Protein AF-A0A2T0SIW7-F1 (afdb_monomer_lite)

pLDDT: mean 90.4, std 8.86, range [62.53, 98.38]

Secondary structure (DSSP, 8-state):
-HHHHHHHHHHHHHHHTTSPPPP------EEE--SS--TT---EEE---SS--SS-------PPTT--HHHHHHTSGGG-

Sequence (80 aa):
MRGIVKAVLAAVAALAVLVPPAVAQAASLQEVTGFGANPSGLRMHLYVPDRVASRPALLVAVHYCTGSGPAFYSGTEFAS

Radius of gyration: 23.31 Å; chains: 1; bounding box: 37×27×66 Å

Foldseek 3Di:
DVVVVVVVVVVVVVVVVVDPPDDDDAWDWAWDDPPDDDPPPAIDIDTDHPDADPDHDDDDDDDDPPDHPVRVCVVDPNVD

Structure (mmCIF, N/CA/C/O backbone):
data_AF-A0A2T0SIW7-F1
#
_entry.id   AF-A0A2T0SIW7-F1
#
loop_
_atom_site.group_PDB
_atom_site.id
_atom_site.type_symbol
_atom_site.label_atom_id
_atom_site.label_alt_id
_atom_site.label_comp_id
_atom_site.label_asym_id
_atom_site.label_entity_id
_atom_site.label_seq_id
_atom_site.pdbx_PDB_ins_code
_atom_site.Cartn_x
_atom_site.Cartn_y
_atom_site.Cartn_z
_atom_site.occupancy
_atom_site.B_iso_or_equiv
_atom_site.auth_seq_id
_atom_site.auth_comp_id
_atom_site.auth_asym_id
_atom_site.auth_atom_id
_atom_site.pdbx_PDB_model_num
ATOM 1 N N . MET A 1 1 ? -24.459 -15.092 54.937 1.00 62.53 1 MET A N 1
ATOM 2 C CA . MET A 1 1 ? -24.480 -15.185 53.454 1.00 62.53 1 MET A CA 1
ATOM 3 C C . MET A 1 1 ? -24.539 -13.824 52.755 1.00 62.53 1 MET A C 1
ATOM 5 O O . MET A 1 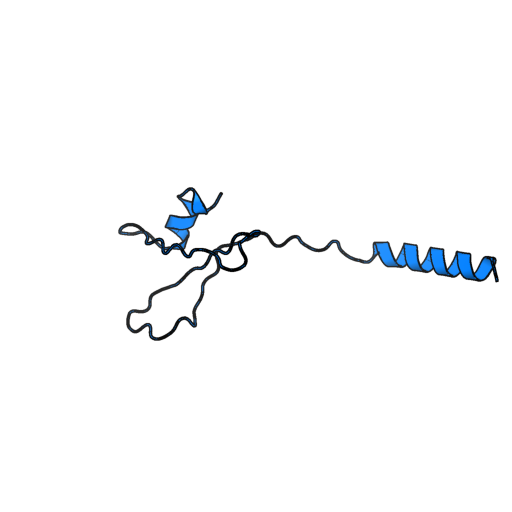1 ? -23.671 -13.563 51.940 1.00 62.53 1 MET A O 1
ATOM 9 N N . ARG A 1 2 ? -25.468 -12.914 53.094 1.00 73.00 2 ARG A N 1
ATOM 10 C CA . ARG A 1 2 ? -25.598 -11.591 52.433 1.00 73.00 2 ARG A CA 1
ATOM 11 C C . ARG A 1 2 ? -24.346 -10.690 52.488 1.00 73.00 2 ARG A C 1
ATOM 13 O O . ARG A 1 2 ? -24.083 -9.978 51.530 1.00 73.00 2 ARG A O 1
ATOM 20 N N . GLY A 1 3 ? -23.577 -10.721 53.581 1.00 74.25 3 GLY A N 1
ATOM 21 C CA . GLY A 1 3 ? -22.340 -9.932 53.716 1.00 74.25 3 GLY A CA 1
ATOM 22 C C . GLY A 1 3 ? -21.180 -10.448 52.858 1.00 74.25 3 GLY A C 1
ATOM 23 O O . GLY A 1 3 ? -20.468 -9.658 52.253 1.00 74.25 3 GLY A O 1
ATOM 24 N N . ILE A 1 4 ? -21.057 -11.773 52.731 1.00 78.44 4 ILE A N 1
ATOM 25 C CA . ILE A 1 4 ? -20.034 -12.427 51.900 1.00 78.44 4 ILE A CA 1
ATOM 26 C C . ILE A 1 4 ? -20.289 -12.120 50.420 1.00 78.44 4 ILE A C 1
ATOM 28 O O . ILE A 1 4 ? -19.370 -11.743 49.706 1.00 78.44 4 ILE A O 1
ATOM 32 N N . VAL A 1 5 ? -21.551 -12.177 49.981 1.00 81.56 5 VAL A N 1
ATOM 33 C CA . VAL A 1 5 ? -21.937 -11.825 48.603 1.00 81.56 5 VAL A CA 1
ATOM 34 C C . VAL A 1 5 ? -21.557 -10.376 48.269 1.00 81.56 5 VAL A C 1
ATOM 36 O O . VAL A 1 5 ? -20.989 -10.123 47.213 1.00 81.56 5 VAL A O 1
ATOM 39 N N . LYS A 1 6 ? -21.792 -9.423 49.183 1.00 81.12 6 LYS A N 1
ATOM 40 C CA . LYS A 1 6 ? -21.412 -8.013 48.981 1.00 81.12 6 LYS A CA 1
ATOM 41 C C . LYS A 1 6 ? -19.896 -7.812 48.899 1.00 81.12 6 LYS A C 1
ATOM 43 O O . LYS A 1 6 ? -19.440 -7.056 48.047 1.00 81.12 6 LYS A O 1
ATOM 48 N N . ALA A 1 7 ? -19.130 -8.491 49.754 1.00 82.88 7 ALA A N 1
ATOM 49 C CA . ALA A 1 7 ? -17.669 -8.413 49.744 1.00 82.88 7 ALA A CA 1
ATOM 50 C C . ALA A 1 7 ? -17.074 -8.976 48.443 1.00 82.88 7 ALA A C 1
ATOM 52 O O . ALA A 1 7 ? -16.184 -8.367 47.856 1.00 82.88 7 ALA A O 1
ATOM 53 N N . VAL A 1 8 ? -17.621 -10.093 47.953 1.00 84.38 8 VAL A N 1
ATOM 54 C CA . VAL A 1 8 ? -17.216 -10.689 46.673 1.00 84.38 8 VAL A CA 1
ATOM 55 C C . VAL A 1 8 ? -17.539 -9.757 45.502 1.00 84.38 8 VAL A C 1
ATOM 57 O O . VAL A 1 8 ? -16.677 -9.527 44.661 1.00 84.38 8 VAL A O 1
ATOM 60 N N . LEU A 1 9 ? -18.732 -9.152 45.465 1.00 85.19 9 LEU A N 1
ATOM 61 C CA . LEU A 1 9 ? -19.091 -8.189 44.413 1.00 85.19 9 LEU A CA 1
ATOM 62 C C . LEU A 1 9 ? -18.177 -6.954 44.399 1.00 85.19 9 LEU A C 1
ATOM 64 O O . LEU A 1 9 ? -17.768 -6.515 43.326 1.00 85.19 9 LEU A O 1
ATOM 68 N N . ALA A 1 10 ? -17.835 -6.409 45.570 1.00 84.19 10 ALA A N 1
ATOM 69 C CA . ALA A 1 10 ? -16.937 -5.259 45.670 1.00 84.19 10 ALA A CA 1
ATOM 70 C C . ALA A 1 10 ? -15.519 -5.593 45.178 1.00 84.19 10 ALA A C 1
ATOM 72 O O . ALA A 1 10 ? -14.915 -4.798 44.459 1.00 84.19 10 ALA A O 1
ATOM 73 N N . ALA A 1 11 ? -15.013 -6.785 45.506 1.00 82.94 11 ALA A N 1
ATOM 74 C CA . ALA A 1 11 ? -13.717 -7.253 45.026 1.00 82.94 11 ALA A CA 1
ATOM 75 C C . ALA A 1 11 ? -13.699 -7.435 43.497 1.00 82.94 11 ALA A C 1
ATOM 77 O O . ALA A 1 11 ? -12.759 -6.994 42.841 1.00 82.94 11 ALA A O 1
ATOM 78 N N . VAL A 1 12 ? -14.755 -8.015 42.916 1.00 85.19 12 VAL A N 1
ATOM 79 C CA . VAL A 1 12 ? -14.880 -8.187 41.456 1.00 85.19 12 VAL A CA 1
ATOM 80 C C . VAL A 1 12 ? -14.951 -6.837 40.734 1.00 85.19 12 VAL A C 1
ATOM 82 O O . VAL A 1 12 ? -14.290 -6.656 39.714 1.00 85.19 12 VAL A O 1
ATOM 85 N N . ALA A 1 13 ? -15.695 -5.868 41.274 1.00 84.44 13 ALA A N 1
ATOM 86 C CA . ALA A 1 13 ? -15.767 -4.525 40.701 1.00 84.44 13 ALA A CA 1
ATOM 87 C C . ALA A 1 13 ? -14.414 -3.794 40.756 1.00 84.44 13 ALA A C 1
ATOM 89 O O . ALA A 1 13 ? -14.033 -3.151 39.782 1.00 84.44 13 ALA A O 1
ATOM 90 N N . ALA A 1 14 ? -13.664 -3.931 41.856 1.00 83.44 14 ALA A N 1
ATOM 91 C CA . ALA A 1 14 ? -12.320 -3.363 41.978 1.00 83.44 14 ALA A CA 1
ATOM 92 C C . ALA A 1 14 ? -11.325 -3.992 40.984 1.00 83.44 14 ALA A C 1
ATOM 94 O O . ALA A 1 14 ? -10.496 -3.289 40.411 1.00 83.44 14 ALA A O 1
ATOM 95 N N . LEU A 1 15 ? -11.443 -5.300 40.734 1.00 82.19 15 LEU A N 1
ATOM 96 C CA . LEU A 1 15 ? -10.635 -6.019 39.744 1.00 82.19 15 LEU A CA 1
ATOM 97 C C . LEU A 1 15 ? -10.961 -5.615 38.298 1.00 82.19 15 LEU A C 1
ATOM 99 O O . LEU A 1 15 ? -10.064 -5.596 37.460 1.00 82.19 15 LEU A O 1
ATOM 103 N N . ALA A 1 16 ? -12.207 -5.245 37.997 1.00 79.25 16 ALA A N 1
ATOM 104 C CA . ALA A 1 16 ? -12.607 -4.825 36.653 1.00 79.25 16 ALA A CA 1
ATOM 105 C C . ALA A 1 16 ? -11.926 -3.519 36.191 1.00 79.25 16 ALA A C 1
ATOM 107 O O . ALA A 1 16 ? -11.735 -3.327 34.994 1.00 79.25 16 ALA A O 1
ATOM 108 N N . VAL A 1 17 ? -11.506 -2.649 37.120 1.00 80.62 17 VAL A N 1
ATOM 109 C CA . VAL A 1 17 ? -10.803 -1.383 36.810 1.00 80.62 17 VAL A CA 1
ATOM 110 C C . VAL A 1 17 ? -9.345 -1.615 36.384 1.00 80.62 17 VAL A C 1
ATOM 112 O O . VAL A 1 17 ? -8.724 -0.740 35.789 1.00 80.62 17 VAL A O 1
ATOM 115 N N . LEU A 1 18 ? -8.790 -2.799 36.667 1.00 84.12 18 LEU A N 1
ATOM 116 C CA . LEU A 1 18 ? -7.426 -3.183 36.285 1.00 84.12 18 LEU A CA 1
ATOM 117 C C . LEU A 1 18 ? -7.347 -3.751 34.861 1.00 84.12 18 LEU A C 1
ATOM 119 O O . LEU A 1 18 ? -6.250 -4.039 34.386 1.00 84.12 18 LEU A O 1
ATOM 123 N N . VAL A 1 19 ? -8.485 -3.926 34.180 1.00 81.00 19 VAL A N 1
ATOM 124 C CA . VAL A 1 19 ? -8.510 -4.385 32.791 1.00 81.00 19 VAL A CA 1
ATOM 125 C C . VAL A 1 19 ? -8.266 -3.177 31.884 1.00 81.00 19 VAL A C 1
ATOM 127 O O . VAL A 1 19 ? -9.120 -2.289 31.825 1.00 81.00 19 VAL A O 1
ATOM 130 N N . PRO A 1 20 ? -7.122 -3.099 31.179 1.00 78.88 20 PRO A N 1
ATOM 131 C CA . PRO A 1 20 ? -6.907 -2.035 30.212 1.00 78.88 20 PRO A CA 1
ATOM 132 C C . PRO A 1 20 ? -7.986 -2.112 29.122 1.00 78.88 20 PRO A C 1
ATOM 134 O O . PRO A 1 20 ? -8.387 -3.216 28.735 1.00 78.88 20 PRO A O 1
ATOM 137 N N . PRO A 1 21 ? -8.471 -0.966 28.613 1.00 75.62 21 PRO A N 1
ATOM 138 C CA . PRO A 1 21 ? -9.408 -0.975 27.502 1.00 75.62 21 PRO A CA 1
ATOM 139 C C . PRO A 1 21 ? -8.776 -1.714 26.321 1.00 75.62 21 PRO A C 1
ATOM 141 O O . PRO A 1 21 ? -7.589 -1.548 26.033 1.00 75.62 21 PRO A O 1
ATOM 144 N N . ALA A 1 22 ? -9.572 -2.535 25.635 1.00 73.94 22 ALA A N 1
ATOM 145 C CA . ALA A 1 22 ? -9.134 -3.136 24.387 1.00 73.94 22 ALA A CA 1
ATOM 146 C C . ALA A 1 22 ? -8.773 -2.011 23.407 1.00 73.94 22 ALA A C 1
ATOM 148 O O . ALA A 1 22 ? -9.581 -1.117 23.148 1.00 73.94 22 ALA A O 1
ATOM 149 N N . VAL A 1 23 ? -7.551 -2.042 22.878 1.00 71.75 23 VAL A N 1
ATOM 150 C CA . VAL A 1 23 ? -7.149 -1.154 21.787 1.00 71.75 23 VAL A CA 1
ATOM 151 C C . VAL A 1 23 ? -7.959 -1.538 20.556 1.00 71.75 23 VAL A C 1
ATOM 153 O O . VAL A 1 23 ? -7.906 -2.678 20.100 1.00 71.75 23 VAL A O 1
ATOM 156 N N . ALA A 1 24 ? -8.730 -0.591 20.028 1.00 69.19 24 ALA A N 1
ATOM 157 C CA . ALA A 1 24 ? -9.365 -0.761 18.734 1.00 69.19 24 ALA A CA 1
ATOM 158 C C . ALA A 1 24 ? -8.262 -0.774 17.666 1.00 69.19 24 ALA A C 1
ATOM 160 O O . ALA A 1 24 ? -7.592 0.234 17.444 1.00 69.19 24 ALA A O 1
ATOM 161 N N . GLN A 1 25 ? -8.043 -1.927 17.036 1.00 76.00 25 GLN A N 1
ATOM 162 C CA . GLN A 1 25 ? -7.181 -2.027 15.864 1.00 76.00 25 GLN A CA 1
ATOM 163 C C . GLN A 1 25 ? -7.974 -1.581 14.644 1.00 76.00 25 GLN A C 1
ATOM 165 O O . GLN A 1 25 ? -8.888 -2.276 14.213 1.00 76.00 25 GLN A O 1
ATOM 170 N N . ALA A 1 26 ? -7.621 -0.408 14.126 1.00 83.25 26 ALA A N 1
ATOM 171 C CA . ALA A 1 26 ? -8.104 0.056 12.838 1.00 83.25 26 ALA A CA 1
ATOM 172 C C . ALA A 1 26 ? -7.382 -0.683 11.706 1.00 83.25 26 ALA A C 1
ATOM 174 O O . ALA A 1 26 ? -6.188 -1.010 11.813 1.00 83.25 26 ALA A O 1
ATOM 175 N N . ALA A 1 27 ? -8.100 -0.898 10.608 1.00 91.31 27 ALA A N 1
ATOM 176 C CA . ALA A 1 27 ? -7.532 -1.343 9.351 1.00 91.31 27 ALA A CA 1
ATOM 177 C C . ALA A 1 27 ? -6.306 -0.499 8.978 1.00 91.31 27 ALA A C 1
ATOM 179 O O . ALA A 1 27 ? -6.300 0.730 9.053 1.00 91.31 27 ALA A O 1
ATOM 180 N N . SER A 1 28 ? -5.244 -1.178 8.570 1.00 92.50 28 SER A N 1
ATOM 181 C CA . SER A 1 28 ? -3.994 -0.555 8.152 1.00 92.50 28 SER A CA 1
ATOM 182 C C . SER A 1 2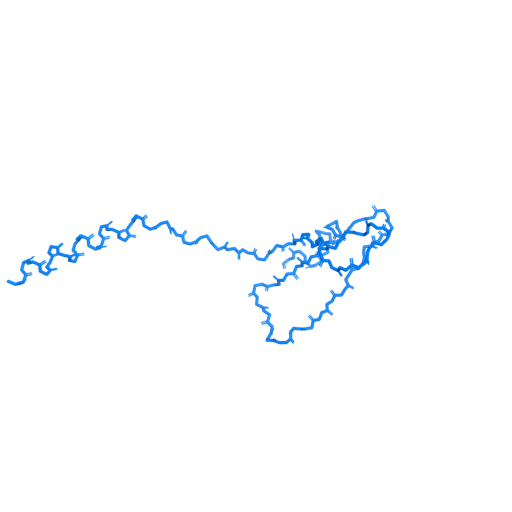8 ? -3.415 -1.329 6.980 1.00 92.50 28 SER A C 1
ATOM 184 O O . SER A 1 28 ? -3.677 -2.520 6.811 1.00 92.50 28 SER A O 1
ATOM 186 N N . LEU A 1 29 ? -2.643 -0.638 6.147 1.00 96.69 29 LEU A N 1
ATOM 187 C CA . LEU A 1 29 ? -1.935 -1.260 5.040 1.00 96.69 29 LEU A CA 1
ATOM 188 C C . LEU A 1 29 ? -0.768 -2.093 5.594 1.00 96.69 29 LEU A C 1
ATOM 190 O O . LEU A 1 29 ? 0.097 -1.558 6.287 1.00 96.69 29 LEU A O 1
ATOM 194 N N . GLN A 1 30 ? -0.734 -3.385 5.278 1.00 97.12 30 GLN A N 1
ATOM 195 C CA . GLN A 1 30 ? 0.273 -4.328 5.773 1.00 97.12 30 GLN A CA 1
ATOM 196 C C . GLN A 1 30 ? 1.089 -4.910 4.619 1.00 97.12 30 GLN A C 1
ATOM 198 O O . GLN A 1 30 ? 0.521 -5.265 3.589 1.00 97.12 30 GLN A O 1
ATOM 203 N N . GLU A 1 31 ? 2.408 -5.039 4.776 1.00 97.81 31 GLU A N 1
ATOM 204 C CA . GLU A 1 31 ? 3.247 -5.735 3.792 1.00 97.81 31 GLU A CA 1
ATOM 205 C C . GLU A 1 31 ? 3.055 -7.257 3.905 1.00 97.81 31 GLU A C 1
ATOM 207 O O . GLU A 1 31 ? 3.092 -7.829 4.995 1.00 97.81 31 GLU A O 1
ATOM 212 N N . VAL A 1 32 ? 2.863 -7.923 2.767 1.00 97.88 32 VAL A N 1
ATOM 213 C CA . VAL A 1 32 ? 2.765 -9.381 2.653 1.00 97.88 32 VAL A CA 1
ATOM 214 C C . VAL A 1 32 ? 4.009 -9.877 1.926 1.00 97.88 32 VAL A C 1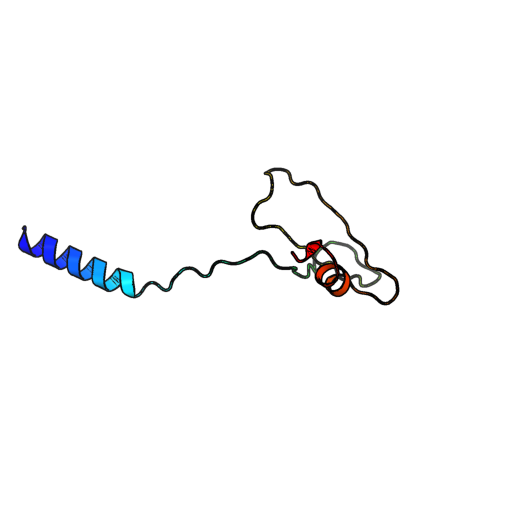
ATOM 216 O O . VAL A 1 32 ? 4.276 -9.468 0.800 1.00 97.88 32 VAL A O 1
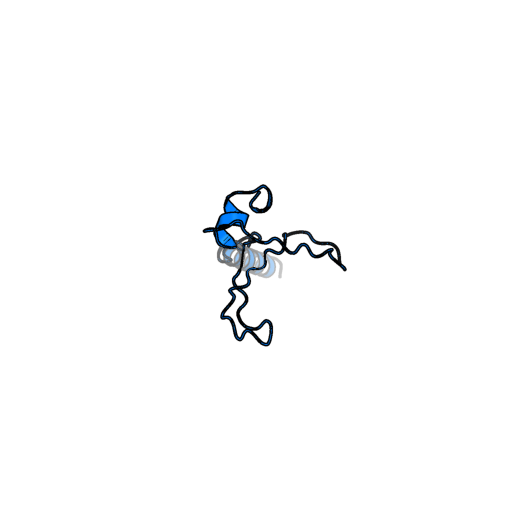ATOM 219 N N . THR A 1 33 ? 4.765 -10.781 2.549 1.00 96.44 33 THR A N 1
ATOM 220 C CA . THR A 1 33 ? 6.038 -11.290 2.001 1.00 96.44 33 THR A CA 1
ATOM 221 C C . THR A 1 33 ? 5.950 -12.720 1.457 1.00 96.44 33 THR A C 1
ATOM 223 O O . THR A 1 33 ? 6.765 -13.117 0.630 1.00 96.44 33 THR A O 1
ATOM 226 N N . GLY A 1 34 ? 4.944 -13.496 1.870 1.00 96.31 34 GLY A N 1
ATOM 227 C CA . GLY A 1 34 ? 4.762 -14.907 1.505 1.00 96.31 34 GLY A CA 1
ATOM 228 C C . GLY A 1 34 ? 3.666 -15.148 0.466 1.00 96.31 34 GLY A C 1
ATOM 229 O O . GLY A 1 34 ? 2.782 -15.963 0.707 1.00 96.31 34 GLY A O 1
ATOM 230 N N . PHE A 1 35 ? 3.687 -14.438 -0.666 1.00 96.75 35 PHE A N 1
ATOM 231 C CA . PHE A 1 35 ? 2.618 -14.499 -1.681 1.00 96.75 35 PHE A CA 1
ATOM 232 C C . PHE A 1 35 ? 2.926 -15.392 -2.899 1.00 96.75 35 PHE A C 1
ATOM 234 O O . PHE A 1 35 ? 2.169 -15.395 -3.867 1.00 96.75 35 PHE A O 1
ATOM 241 N N . GLY A 1 36 ? 4.014 -16.167 -2.862 1.00 97.69 36 GLY A N 1
ATOM 242 C CA . GLY A 1 36 ? 4.400 -17.104 -3.924 1.00 97.69 36 GLY A CA 1
ATOM 243 C C . GLY A 1 36 ? 5.705 -16.728 -4.631 1.00 97.69 36 GLY A C 1
ATOM 244 O O . GLY A 1 36 ? 6.531 -15.997 -4.088 1.00 97.69 36 GLY A O 1
ATOM 245 N N . ALA A 1 37 ? 5.915 -17.272 -5.835 1.00 98.06 37 ALA A N 1
ATOM 246 C CA . ALA A 1 37 ? 7.125 -17.027 -6.618 1.00 98.06 37 ALA A CA 1
ATOM 247 C C . ALA A 1 37 ? 7.246 -15.541 -6.991 1.00 98.06 37 ALA A C 1
ATOM 249 O O . ALA A 1 37 ? 6.372 -14.980 -7.647 1.00 98.06 37 ALA A O 1
ATOM 250 N N . ASN A 1 38 ? 8.357 -14.921 -6.597 1.00 97.56 38 ASN A N 1
ATOM 251 C CA . ASN A 1 38 ? 8.608 -13.497 -6.795 1.00 97.56 38 ASN A CA 1
ATOM 252 C C . ASN A 1 38 ? 10.037 -13.258 -7.324 1.00 97.56 38 ASN A C 1
ATOM 254 O O . ASN A 1 38 ? 10.866 -12.666 -6.630 1.00 97.56 38 ASN A O 1
ATOM 258 N N . PRO A 1 39 ? 10.366 -13.747 -8.536 1.00 97.88 39 PRO A N 1
ATOM 259 C CA . PRO A 1 39 ? 11.727 -13.673 -9.075 1.00 97.88 39 PRO A CA 1
ATOM 260 C C . PRO A 1 39 ? 12.200 -12.234 -9.329 1.00 97.88 39 PRO A C 1
ATOM 262 O O . PRO A 1 39 ? 13.398 -11.991 -9.414 1.00 97.88 39 PRO A O 1
ATOM 265 N N . SER A 1 40 ? 11.271 -11.280 -9.440 1.00 97.31 40 SER A N 1
ATOM 266 C CA . SER A 1 40 ? 11.551 -9.860 -9.666 1.00 97.31 40 SER A CA 1
ATOM 267 C C . SER A 1 40 ? 11.564 -9.011 -8.390 1.00 97.31 40 SER A C 1
ATOM 269 O O . SER A 1 40 ? 11.737 -7.800 -8.487 1.00 97.31 40 SER A O 1
ATOM 271 N N . GLY A 1 41 ? 11.355 -9.599 -7.205 1.00 96.62 41 GLY A N 1
ATOM 272 C CA . GLY A 1 41 ? 11.451 -8.874 -5.932 1.00 96.62 41 GLY A CA 1
ATOM 273 C C . GLY A 1 41 ? 10.366 -7.811 -5.702 1.00 96.62 41 GLY A C 1
ATOM 274 O O . GLY A 1 41 ? 10.644 -6.756 -5.138 1.00 96.62 41 GLY A O 1
ATOM 275 N N . LEU A 1 42 ? 9.126 -8.062 -6.131 1.00 97.25 42 LEU A N 1
ATOM 276 C CA . LEU A 1 42 ? 7.973 -7.197 -5.858 1.00 97.25 42 LEU A CA 1
ATOM 277 C C . LEU A 1 42 ? 7.678 -7.107 -4.353 1.00 97.25 42 LEU A C 1
ATOM 279 O O . LEU A 1 42 ? 7.885 -8.073 -3.620 1.00 97.25 42 LEU A O 1
ATOM 283 N N . ARG A 1 43 ? 7.115 -5.979 -3.905 1.00 97.88 43 ARG A N 1
ATOM 284 C CA . ARG A 1 43 ? 6.559 -5.836 -2.549 1.00 97.88 43 ARG A CA 1
ATOM 285 C C . ARG A 1 43 ? 5.043 -5.732 -2.612 1.00 97.88 43 ARG A C 1
ATOM 287 O O . ARG A 1 43 ? 4.518 -4.795 -3.213 1.00 97.88 43 ARG A O 1
ATOM 294 N N . MET A 1 44 ? 4.344 -6.670 -1.983 1.00 98.38 44 MET A N 1
ATOM 295 C CA . MET A 1 44 ? 2.885 -6.678 -1.917 1.00 98.38 44 MET A CA 1
ATOM 296 C C . MET A 1 44 ? 2.426 -6.023 -0.620 1.00 98.38 44 MET A C 1
ATOM 298 O O . MET A 1 44 ? 2.966 -6.310 0.441 1.00 98.38 44 MET A O 1
ATOM 302 N N . HIS A 1 45 ? 1.406 -5.175 -0.703 1.00 98.38 45 HIS A N 1
ATOM 303 C CA . HIS A 1 45 ? 0.752 -4.611 0.469 1.00 98.38 45 HIS A CA 1
ATOM 304 C C . HIS A 1 45 ? -0.750 -4.884 0.396 1.00 98.38 45 HIS A C 1
ATOM 306 O O . HIS A 1 45 ? -1.335 -4.798 -0.684 1.00 98.38 45 HIS A O 1
ATOM 312 N N . LEU A 1 46 ? -1.360 -5.223 1.528 1.00 97.12 46 LEU A N 1
ATOM 313 C CA . LEU A 1 46 ? -2.773 -5.551 1.651 1.00 97.12 46 LEU A CA 1
ATOM 314 C C . LEU A 1 46 ? -3.420 -4.636 2.687 1.00 97.12 46 LEU A C 1
ATOM 316 O O . LEU A 1 46 ? -2.958 -4.537 3.821 1.00 97.12 46 LEU A O 1
ATOM 320 N N . TYR A 1 47 ? -4.509 -3.994 2.286 1.00 96.25 47 TYR A N 1
ATOM 321 C CA . TYR A 1 47 ? -5.418 -3.300 3.184 1.00 96.25 47 TYR A CA 1
ATOM 322 C C . TYR A 1 47 ? -6.723 -4.092 3.239 1.00 96.25 47 TYR A C 1
ATOM 324 O O . TYR A 1 47 ? -7.303 -4.405 2.197 1.00 96.25 47 TYR A O 1
ATOM 332 N N . VAL A 1 48 ? -7.173 -4.431 4.447 1.00 95.06 48 VAL A N 1
ATOM 333 C CA . VAL A 1 48 ? -8.466 -5.083 4.676 1.00 95.06 48 VAL A CA 1
ATOM 334 C C . VAL A 1 48 ? -9.319 -4.129 5.507 1.00 95.06 48 VAL A C 1
ATOM 336 O O . VAL A 1 48 ? -8.961 -3.901 6.661 1.00 95.06 48 VAL A O 1
ATOM 339 N N . PRO A 1 49 ? -10.413 -3.571 4.957 1.00 92.50 49 PRO A N 1
ATOM 340 C CA . PRO A 1 49 ? -11.316 -2.714 5.718 1.00 92.50 49 PRO A CA 1
ATOM 341 C C . PRO A 1 49 ? -11.874 -3.421 6.960 1.00 92.50 49 PRO A C 1
ATOM 343 O O . PRO A 1 49 ? -12.115 -4.629 6.932 1.00 92.50 49 PRO A O 1
ATOM 346 N N . ASP A 1 50 ? -12.195 -2.662 8.011 1.00 90.62 50 ASP A N 1
ATOM 347 C CA . ASP A 1 50 ? -12.755 -3.211 9.261 1.00 90.62 50 ASP A CA 1
ATOM 348 C C . ASP A 1 50 ? -14.075 -3.968 9.043 1.00 90.62 50 ASP A C 1
ATOM 350 O O . ASP A 1 50 ? -14.434 -4.873 9.800 1.00 90.62 50 ASP A O 1
ATOM 354 N N . ARG A 1 51 ? -14.828 -3.586 8.004 1.00 91.00 51 ARG A N 1
ATOM 355 C CA . ARG A 1 51 ? -16.086 -4.228 7.615 1.00 91.00 51 ARG A CA 1
ATOM 356 C C . ARG A 1 51 ? -16.007 -4.680 6.166 1.00 91.00 51 ARG A C 1
ATOM 358 O O . ARG A 1 51 ? -16.086 -3.869 5.249 1.00 91.00 51 ARG A O 1
ATOM 365 N N . VAL A 1 52 ? -15.917 -5.989 5.969 1.00 92.94 52 VAL A N 1
ATOM 366 C CA . VAL A 1 52 ? -15.942 -6.633 4.651 1.00 92.94 52 VAL A CA 1
ATOM 367 C C . VAL A 1 52 ? -17.072 -7.655 4.575 1.00 92.94 52 VAL A C 1
ATOM 369 O O . VAL A 1 52 ? -17.482 -8.231 5.582 1.00 92.94 52 VAL A O 1
ATOM 372 N N . ALA A 1 53 ? -17.596 -7.885 3.371 1.00 96.44 53 ALA A N 1
ATOM 373 C CA . ALA A 1 53 ? -18.536 -8.977 3.135 1.00 96.44 53 ALA A CA 1
ATOM 374 C C . ALA A 1 53 ? -17.855 -10.339 3.373 1.00 96.44 53 ALA A C 1
ATOM 376 O O . ALA A 1 53 ? -16.638 -10.454 3.259 1.00 96.44 53 ALA A O 1
ATOM 377 N N . SER A 1 54 ? -18.633 -11.398 3.627 1.00 96.12 54 SER A N 1
ATOM 378 C CA . SER A 1 54 ? -18.101 -12.762 3.829 1.00 96.12 54 SER A CA 1
ATOM 379 C C . SER A 1 54 ? -17.324 -13.310 2.625 1.00 96.12 54 SER A C 1
ATOM 381 O O . SER A 1 54 ? -16.477 -14.188 2.769 1.00 96.12 54 SER A O 1
ATOM 383 N N . ARG A 1 55 ? -17.617 -12.793 1.429 1.00 96.44 55 ARG A N 1
ATOM 384 C CA . ARG A 1 55 ? -16.914 -13.065 0.173 1.00 96.44 55 ARG A CA 1
ATOM 385 C C . ARG A 1 55 ? -16.584 -11.721 -0.477 1.00 96.44 55 ARG A C 1
ATOM 387 O O . ARG A 1 55 ? -17.344 -11.275 -1.338 1.00 96.44 55 ARG A O 1
ATOM 394 N N . PRO A 1 56 ? -15.539 -11.025 -0.006 1.00 96.00 56 PRO A N 1
ATOM 395 C CA . PRO A 1 56 ? -15.259 -9.673 -0.457 1.00 96.00 56 PRO A CA 1
ATOM 396 C C . PRO A 1 56 ? -14.780 -9.675 -1.909 1.00 96.00 56 PRO A C 1
ATOM 398 O O . PRO A 1 56 ? -14.098 -10.600 -2.354 1.00 96.00 56 PRO A O 1
ATOM 401 N N . ALA A 1 57 ? -15.121 -8.617 -2.642 1.00 96.12 57 ALA A N 1
ATOM 402 C CA . ALA A 1 57 ? -14.449 -8.324 -3.898 1.00 96.12 57 ALA A CA 1
ATOM 403 C C . ALA A 1 57 ? -12.979 -7.972 -3.622 1.00 96.12 57 ALA A C 1
ATOM 405 O O . ALA A 1 57 ? -12.655 -7.411 -2.574 1.00 96.12 57 ALA A O 1
ATOM 406 N N . LEU A 1 58 ? -12.102 -8.288 -4.573 1.00 96.25 58 LEU A N 1
ATOM 407 C CA . LEU A 1 58 ? -10.691 -7.924 -4.513 1.00 96.25 58 LEU A CA 1
ATOM 408 C C . LEU A 1 58 ? -10.406 -6.828 -5.536 1.00 96.25 58 LEU A C 1
ATOM 410 O O . LEU A 1 58 ? -10.774 -6.953 -6.703 1.00 96.25 58 LEU A O 1
ATOM 414 N N . LEU A 1 59 ? -9.716 -5.783 -5.091 1.00 96.12 59 LEU A N 1
ATOM 415 C CA . LEU A 1 59 ? -9.156 -4.745 -5.944 1.00 96.12 59 LEU A CA 1
ATOM 416 C C . LEU A 1 59 ? -7.635 -4.883 -5.936 1.00 96.12 59 LEU A C 1
ATOM 418 O O . LEU A 1 59 ? -7.018 -4.889 -4.873 1.00 96.12 59 LEU A O 1
ATOM 422 N N . VAL A 1 60 ? -7.034 -4.955 -7.122 1.00 97.19 60 VAL A N 1
ATOM 423 C CA . VAL A 1 60 ? -5.583 -4.838 -7.285 1.00 97.19 60 VAL A CA 1
ATOM 424 C C . VAL A 1 60 ? -5.291 -3.444 -7.815 1.00 97.19 60 VAL A C 1
ATOM 426 O O . VAL A 1 60 ? -5.608 -3.134 -8.961 1.00 97.19 60 VAL A O 1
ATOM 429 N N . ALA A 1 61 ? -4.696 -2.607 -6.972 1.00 96.69 61 ALA A N 1
ATOM 430 C CA . ALA A 1 61 ? -4.281 -1.264 -7.339 1.00 96.69 61 ALA A CA 1
ATOM 431 C C . ALA A 1 61 ? -2.767 -1.225 -7.575 1.00 96.69 61 ALA A C 1
ATOM 433 O O . ALA A 1 61 ? -1.986 -1.705 -6.752 1.00 96.69 61 ALA A O 1
ATOM 434 N N . VAL A 1 62 ? -2.354 -0.653 -8.707 1.00 96.94 62 VAL A N 1
ATOM 435 C CA . VAL A 1 62 ? -0.947 -0.542 -9.106 1.00 96.94 62 VAL A CA 1
ATOM 436 C C . VAL A 1 62 ? -0.572 0.930 -9.150 1.00 96.94 62 VAL A C 1
ATOM 438 O O . VAL A 1 62 ? -1.300 1.755 -9.697 1.00 96.94 62 VAL A O 1
ATOM 441 N N . HIS A 1 63 ? 0.566 1.260 -8.550 1.00 98.00 63 HIS A N 1
ATOM 442 C CA . HIS A 1 63 ? 1.041 2.632 -8.473 1.00 98.00 63 HIS A CA 1
ATOM 443 C C . HIS A 1 63 ? 1.513 3.167 -9.837 1.00 98.00 63 HIS A C 1
ATOM 445 O O . HIS A 1 63 ? 1.82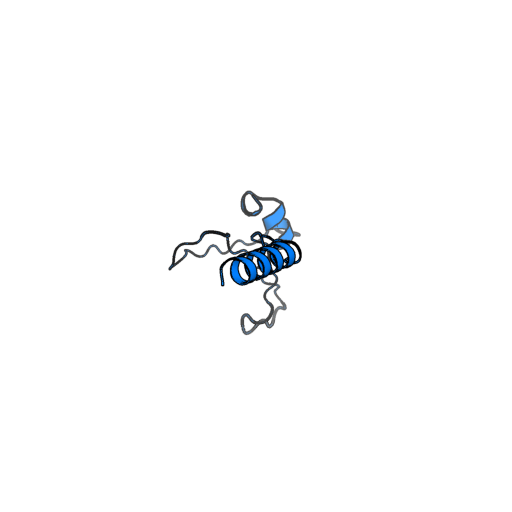8 2.418 -10.760 1.00 98.00 63 HIS A O 1
ATOM 451 N N . TYR A 1 64 ? 1.618 4.492 -9.934 1.00 97.56 64 TYR A N 1
ATOM 452 C CA . TYR A 1 64 ? 2.187 5.202 -11.082 1.00 97.56 64 TYR A CA 1
ATOM 453 C C . TYR A 1 64 ? 3.721 5.062 -11.154 1.00 97.56 64 TYR A C 1
ATOM 455 O O . TYR A 1 64 ? 4.371 4.588 -10.214 1.00 97.56 64 TYR A O 1
ATOM 463 N N . CYS A 1 65 ? 4.319 5.480 -12.276 1.00 97.50 65 CYS A N 1
ATOM 464 C CA . CYS A 1 65 ? 5.776 5.517 -12.450 1.00 97.50 65 CYS A CA 1
ATOM 465 C C . CYS A 1 65 ? 6.441 6.325 -11.330 1.00 97.50 65 CYS A C 1
ATOM 467 O O . CYS A 1 65 ? 5.908 7.354 -10.948 1.00 97.50 65 CYS A O 1
ATOM 469 N N . THR A 1 66 ? 7.594 5.865 -10.832 1.00 97.19 66 THR A N 1
ATOM 470 C CA . THR A 1 66 ? 8.331 6.428 -9.672 1.00 97.19 66 THR A CA 1
ATOM 471 C C . THR A 1 66 ? 7.618 6.345 -8.313 1.00 97.19 66 THR A C 1
ATOM 473 O O . THR A 1 66 ? 8.201 6.719 -7.297 1.00 97.19 66 THR A O 1
ATOM 476 N N . GLY A 1 67 ? 6.397 5.804 -8.266 1.00 96.94 67 GLY A N 1
ATOM 477 C CA . GLY A 1 67 ? 5.649 5.560 -7.036 1.00 96.94 67 GLY A CA 1
ATOM 478 C C . GLY A 1 67 ? 5.983 4.235 -6.341 1.00 96.94 67 GLY A C 1
ATOM 479 O O . GLY A 1 67 ? 6.859 3.474 -6.751 1.00 96.94 67 GLY A O 1
ATOM 480 N N . SER A 1 68 ? 5.234 3.958 -5.273 1.00 98.19 68 SER A N 1
ATOM 481 C CA . SER A 1 68 ? 5.215 2.674 -4.565 1.00 98.19 68 SER A CA 1
ATOM 482 C C . SER A 1 68 ? 3.788 2.345 -4.117 1.00 98.19 68 SER A C 1
ATOM 484 O O . SER A 1 68 ? 2.942 3.239 -4.070 1.00 98.19 68 SER A O 1
ATOM 486 N N . GLY A 1 69 ? 3.513 1.084 -3.764 1.00 97.75 69 GLY A N 1
ATOM 487 C CA . GLY A 1 69 ? 2.202 0.670 -3.238 1.00 97.75 69 GLY A CA 1
ATOM 488 C C . GLY A 1 69 ? 1.718 1.537 -2.062 1.00 97.75 69 GLY A C 1
ATOM 489 O O . GLY A 1 69 ? 0.633 2.108 -2.157 1.00 97.75 69 GLY A O 1
ATOM 490 N N . PRO A 1 70 ? 2.530 1.731 -1.001 1.00 98.19 70 PRO A N 1
ATOM 491 C CA . PRO A 1 70 ? 2.168 2.610 0.112 1.00 98.19 70 PRO A CA 1
ATOM 492 C C . PRO A 1 70 ? 1.926 4.068 -0.288 1.00 98.19 70 PRO A C 1
ATOM 494 O O . PRO A 1 70 ? 0.984 4.674 0.212 1.00 98.19 70 PRO A O 1
ATOM 497 N N . ALA A 1 71 ? 2.727 4.617 -1.210 1.00 98.06 71 ALA A N 1
ATOM 498 C CA . ALA A 1 71 ? 2.549 5.993 -1.681 1.00 98.06 71 ALA A CA 1
ATOM 499 C C . ALA A 1 71 ? 1.238 6.173 -2.463 1.00 98.06 71 ALA A C 1
ATOM 501 O O . ALA A 1 71 ? 0.563 7.188 -2.310 1.00 98.06 71 ALA A O 1
ATOM 502 N N . PHE A 1 72 ? 0.859 5.177 -3.271 1.00 97.94 72 PHE A N 1
ATOM 503 C CA . PHE A 1 72 ? -0.430 5.167 -3.956 1.00 97.94 72 PHE A CA 1
ATOM 504 C C . PHE A 1 72 ? -1.590 5.109 -2.956 1.00 97.94 72 PHE A C 1
ATOM 506 O O . PHE A 1 72 ? -2.501 5.925 -3.040 1.00 97.94 72 PHE A O 1
ATOM 513 N N . TYR A 1 73 ? -1.530 4.200 -1.977 1.00 97.62 73 TYR A N 1
ATOM 514 C CA . TYR A 1 73 ? -2.542 4.097 -0.921 1.00 97.62 73 TYR A CA 1
ATOM 515 C C . TYR A 1 73 ? -2.720 5.433 -0.187 1.00 97.62 73 TYR A C 1
ATOM 517 O O . TYR A 1 73 ? -3.824 5.964 -0.158 1.00 97.62 73 TYR A O 1
ATOM 525 N N . SER A 1 74 ? -1.634 6.026 0.323 1.00 96.50 74 SER A N 1
ATOM 526 C CA . SER A 1 74 ? -1.694 7.279 1.090 1.00 96.50 74 SER A CA 1
ATOM 527 C C . SER A 1 74 ? -2.128 8.498 0.271 1.00 96.50 74 SER A C 1
ATOM 529 O O . SER A 1 74 ? -2.523 9.506 0.848 1.00 96.50 74 SER A O 1
ATOM 531 N N . GLY A 1 75 ? -1.973 8.446 -1.055 1.00 95.38 75 GLY A N 1
ATOM 532 C CA . GLY A 1 75 ? -2.243 9.558 -1.969 1.00 95.38 75 GLY A CA 1
ATOM 533 C C . GLY A 1 75 ? -3.601 9.496 -2.669 1.00 95.38 75 GLY A C 1
ATOM 534 O O . GLY A 1 75 ? -3.860 10.325 -3.539 1.00 95.38 75 GLY A O 1
ATOM 535 N N . THR A 1 76 ? -4.440 8.515 -2.342 1.00 95.31 76 THR A N 1
ATOM 536 C CA . THR A 1 76 ? -5.733 8.267 -2.993 1.00 95.31 76 THR A CA 1
ATOM 537 C C . THR A 1 76 ? -6.832 8.087 -1.953 1.00 95.31 76 THR A C 1
ATOM 539 O O . THR A 1 76 ? -6.582 8.043 -0.748 1.00 95.31 76 THR A O 1
ATOM 542 N N . GLU A 1 77 ? -8.065 7.947 -2.423 1.00 92.12 77 GLU A N 1
ATOM 543 C CA . GLU A 1 77 ? -9.239 7.672 -1.603 1.00 92.12 77 GLU A CA 1
ATOM 544 C C . GLU A 1 77 ? -9.130 6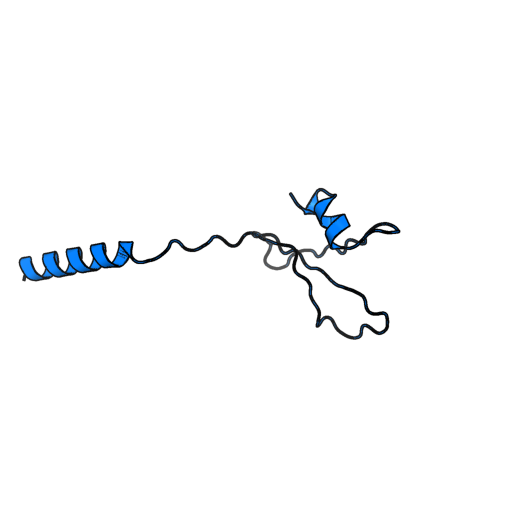.374 -0.787 1.00 92.12 77 GLU A C 1
ATOM 546 O O . GLU A 1 77 ? -9.856 6.210 0.190 1.00 92.12 77 GLU A O 1
ATOM 551 N N . PHE A 1 78 ? -8.209 5.468 -1.129 1.00 92.19 78 PHE A N 1
ATOM 552 C CA . PHE A 1 78 ? -8.069 4.183 -0.446 1.00 92.19 78 PHE A CA 1
ATOM 553 C C . PHE A 1 78 ? -7.524 4.281 0.985 1.00 92.19 78 PHE A C 1
ATOM 555 O O . PHE A 1 78 ? -7.672 3.313 1.724 1.00 92.19 78 PHE A O 1
ATOM 562 N N . ALA A 1 79 ? -6.933 5.411 1.393 1.00 90.56 79 ALA A N 1
ATOM 563 C CA . ALA A 1 79 ? -6.471 5.637 2.768 1.00 90.56 79 ALA A CA 1
ATOM 564 C C . ALA A 1 79 ? -7.512 6.282 3.705 1.00 90.56 79 ALA A C 1
ATOM 566 O O . ALA A 1 79 ? -7.156 6.639 4.832 1.00 90.56 79 ALA A O 1
ATOM 567 N N . SER A 1 80 ? -8.754 6.458 3.239 1.00 75.88 80 SER A N 1
ATOM 568 C CA . SER A 1 80 ? -9.812 7.234 3.914 1.00 75.88 80 SER A CA 1
ATOM 569 C C . SER A 1 80 ? -10.777 6.377 4.724 1.00 75.88 80 SER A C 1
ATOM 571 O O . SER A 1 80 ? -11.138 5.279 4.244 1.00 75.88 80 SER A O 1
#

Organism: NCBI:txid439699